Protein AF-A0A016TN49-F1 (afdb_monomer)

Secondary structure (DSSP, 8-state):
-EEEEEEEEEETTTTEEEEEEEEEETT-SS-EEEHHHHHHTTPPEEEEEEEEE--TT-SSPEEEEEEEEEEEEE-TTS-EEEEEEEEES-SS-----PPPPHHHHHHHHHTT---

Structure (mmCIF, N/CA/C/O backbone):
data_AF-A0A016TN49-F1
#
_entry.id   AF-A0A016TN49-F1
#
loop_
_atom_site.group_PDB
_atom_site.id
_atom_site.type_symbol
_atom_site.label_atom_id
_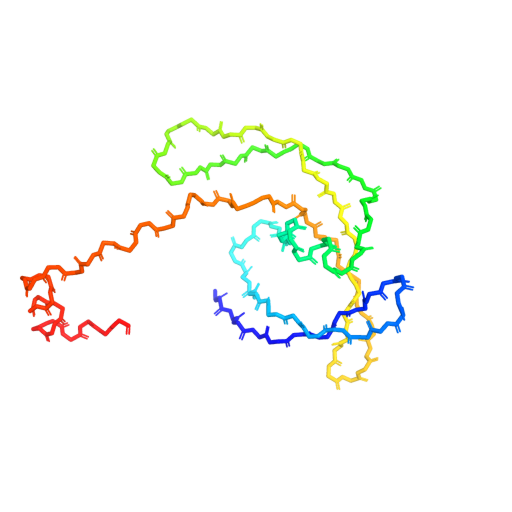atom_site.label_alt_id
_atom_site.label_comp_id
_atom_site.label_asym_id
_atom_site.label_entity_id
_atom_site.label_seq_id
_atom_site.pdbx_PDB_ins_code
_atom_site.Cartn_x
_atom_site.Cartn_y
_atom_site.Cartn_z
_atom_site.occupancy
_atom_site.B_iso_or_equiv
_atom_site.auth_seq_id
_atom_site.auth_comp_id
_atom_site.auth_asym_id
_atom_site.auth_atom_id
_atom_site.pdbx_PDB_model_num
ATOM 1 N N . MET A 1 1 ? 2.425 -14.837 -9.730 1.00 56.16 1 MET A N 1
ATOM 2 C CA . MET A 1 1 ? 0.962 -14.853 -9.954 1.00 56.16 1 MET A CA 1
ATOM 3 C C . MET A 1 1 ? 0.438 -13.502 -9.514 1.00 56.16 1 MET A C 1
ATOM 5 O O . MET A 1 1 ? 0.812 -13.075 -8.431 1.00 56.16 1 MET A O 1
ATOM 9 N N . ILE A 1 2 ? -0.363 -12.833 -10.342 1.00 72.25 2 ILE A N 1
ATOM 10 C CA . ILE A 1 2 ? -0.971 -11.541 -10.003 1.00 72.25 2 ILE A CA 1
ATOM 11 C C . ILE A 1 2 ? -2.484 -11.747 -9.969 1.00 72.25 2 ILE A C 1
ATOM 13 O O . ILE A 1 2 ? -3.063 -12.176 -10.964 1.00 72.25 2 ILE A O 1
ATOM 17 N N . LEU A 1 3 ? -3.116 -11.469 -8.828 1.00 82.75 3 LEU A N 1
ATOM 18 C CA . LEU A 1 3 ? -4.567 -11.556 -8.661 1.00 82.75 3 LEU A CA 1
ATOM 19 C C . LEU A 1 3 ? -5.130 -10.181 -8.300 1.00 82.75 3 LEU A C 1
ATOM 21 O O . LEU A 1 3 ? -4.740 -9.602 -7.293 1.00 82.75 3 LEU A O 1
ATOM 25 N N . ALA A 1 4 ? -6.081 -9.676 -9.083 1.00 84.50 4 ALA A N 1
ATOM 26 C CA . ALA A 1 4 ? -6.812 -8.455 -8.753 1.00 84.50 4 ALA A CA 1
ATOM 27 C C . ALA A 1 4 ? -8.127 -8.804 -8.043 1.00 84.50 4 ALA A C 1
ATOM 29 O O . ALA A 1 4 ? -8.936 -9.574 -8.562 1.00 84.50 4 ALA A O 1
ATOM 30 N N . ARG A 1 5 ? -8.349 -8.244 -6.851 1.00 83.44 5 ARG A N 1
ATOM 31 C CA . ARG A 1 5 ? -9.566 -8.457 -6.052 1.00 83.44 5 ARG A CA 1
ATOM 32 C C . ARG A 1 5 ? -9.981 -7.166 -5.356 1.00 83.44 5 ARG A C 1
ATOM 34 O O . ARG A 1 5 ? -9.157 -6.301 -5.068 1.00 83.44 5 ARG A O 1
ATOM 41 N N . GLN A 1 6 ? -11.276 -7.059 -5.078 1.00 87.25 6 GLN A N 1
ATOM 42 C CA . GLN A 1 6 ? -11.800 -6.040 -4.179 1.00 87.25 6 GLN A CA 1
ATOM 43 C C . GLN A 1 6 ? -11.643 -6.507 -2.726 1.00 87.25 6 GLN A C 1
ATOM 45 O O . GLN A 1 6 ? -11.876 -7.679 -2.431 1.00 87.25 6 GLN A O 1
ATOM 50 N N . ALA A 1 7 ? -11.274 -5.590 -1.836 1.00 87.00 7 ALA A N 1
ATOM 51 C CA . ALA A 1 7 ? -11.202 -5.794 -0.393 1.00 87.00 7 ALA A CA 1
ATOM 52 C C . ALA A 1 7 ? -11.935 -4.663 0.341 1.00 87.00 7 ALA A C 1
ATOM 54 O O . ALA A 1 7 ? -12.062 -3.555 -0.185 1.00 87.00 7 ALA A O 1
ATOM 55 N N . GLN A 1 8 ? -12.413 -4.947 1.552 1.00 90.81 8 GLN A N 1
ATOM 56 C CA . GLN A 1 8 ? -12.992 -3.949 2.452 1.00 90.81 8 GLN A CA 1
ATOM 57 C C . GLN A 1 8 ? -11.912 -3.454 3.411 1.00 90.81 8 GLN A C 1
ATOM 59 O O . GLN A 1 8 ? -11.271 -4.260 4.086 1.00 90.81 8 GLN A O 1
ATOM 64 N N . VAL A 1 9 ? -11.721 -2.137 3.461 1.00 90.88 9 VAL A N 1
ATOM 65 C CA . VAL A 1 9 ? -10.706 -1.482 4.292 1.00 90.88 9 VAL A CA 1
ATOM 66 C C . VAL A 1 9 ? -11.377 -0.542 5.271 1.00 90.88 9 VAL A C 1
ATOM 68 O O . VAL A 1 9 ? -12.254 0.225 4.878 1.00 90.88 9 VAL A O 1
ATOM 71 N N . LEU A 1 10 ? -10.951 -0.565 6.530 1.00 90.50 10 LEU A N 1
ATOM 72 C CA . LEU A 1 10 ? -11.428 0.396 7.518 1.00 90.50 10 LEU A CA 1
ATOM 73 C C . LEU A 1 10 ? -10.818 1.775 7.260 1.00 90.50 10 LEU A C 1
ATOM 75 O O . LEU A 1 10 ? -9.597 1.928 7.239 1.00 90.50 10 LEU A O 1
ATOM 79 N N . ASN A 1 11 ? -11.676 2.783 7.128 1.00 90.75 11 ASN A N 1
ATOM 80 C CA . ASN A 1 11 ? -11.277 4.165 7.341 1.00 90.75 11 ASN A CA 1
ATOM 81 C C . ASN A 1 11 ? -11.299 4.440 8.860 1.00 90.75 11 ASN A C 1
ATOM 83 O O . ASN A 1 11 ? -12.371 4.343 9.467 1.00 90.75 11 ASN A O 1
ATOM 87 N N . PRO A 1 12 ? -10.150 4.749 9.488 1.00 87.25 12 PRO A N 1
ATOM 88 C CA . PRO A 1 12 ? -10.055 4.912 10.935 1.00 87.25 12 PRO A CA 1
ATOM 89 C C . PRO A 1 12 ? -10.737 6.185 11.448 1.00 87.25 12 PRO A C 1
ATOM 91 O O . PRO A 1 12 ? -11.113 6.231 12.615 1.00 87.25 12 PRO A O 1
ATOM 94 N N . GLU A 1 13 ? -10.912 7.204 10.607 1.00 89.19 13 GLU A N 1
ATOM 95 C CA . GLU A 1 13 ? -11.501 8.484 11.007 1.00 89.19 13 GLU A CA 1
ATOM 96 C C . GLU A 1 13 ? -13.033 8.434 10.966 1.00 89.19 13 GLU A C 1
ATOM 98 O O . GLU A 1 13 ? -13.695 8.886 11.897 1.00 89.19 13 GLU A O 1
ATOM 103 N N . SER A 1 14 ? -13.612 7.826 9.925 1.00 89.06 14 SER A N 1
ATOM 104 C CA . SER A 1 14 ? -15.068 7.659 9.807 1.00 89.06 14 SER A CA 1
ATOM 105 C C . SER A 1 14 ? -15.602 6.365 10.432 1.00 89.06 14 SER A C 1
ATOM 107 O O . SER A 1 14 ? -16.817 6.186 10.504 1.00 89.06 14 SER A O 1
ATOM 109 N N . ALA A 1 15 ? -14.720 5.444 10.836 1.00 88.56 15 ALA A N 1
ATOM 110 C CA . ALA A 1 15 ? -15.048 4.092 11.299 1.00 88.56 15 ALA A CA 1
ATOM 111 C C . ALA A 1 15 ? -15.901 3.273 10.303 1.00 88.56 15 ALA A C 1
ATOM 113 O O . ALA A 1 15 ? -16.655 2.379 10.691 1.00 88.56 15 ALA A O 1
ATOM 114 N N . THR A 1 16 ? -15.787 3.561 9.002 1.00 90.62 16 THR A N 1
ATOM 115 C CA . THR A 1 16 ? -16.553 2.878 7.946 1.00 90.62 16 THR A CA 1
ATOM 116 C C . THR A 1 16 ? -15.671 1.984 7.087 1.00 90.62 16 THR A C 1
ATOM 118 O O . THR A 1 16 ? -14.557 2.375 6.732 1.00 90.62 16 THR A O 1
ATOM 121 N N . LEU A 1 17 ? -16.204 0.840 6.658 1.00 89.88 17 LEU A N 1
ATOM 122 C CA . LEU A 1 17 ? -15.568 0.002 5.644 1.00 89.88 17 LEU A CA 1
ATOM 123 C C . LEU A 1 17 ? -15.755 0.608 4.251 1.00 89.88 17 LEU A C 1
ATOM 125 O O . LEU A 1 17 ? -16.869 0.952 3.854 1.00 89.88 17 LEU A O 1
ATOM 129 N N . GLN A 1 18 ? -14.657 0.728 3.511 1.00 90.62 18 GLN A N 1
ATOM 130 C CA . GLN A 1 18 ? -14.645 1.223 2.144 1.00 90.62 18 GLN A CA 1
ATOM 131 C C . GLN A 1 18 ? -14.079 0.162 1.194 1.00 90.62 18 GLN A C 1
ATOM 133 O O . GLN A 1 18 ? -13.017 -0.408 1.472 1.00 90.62 18 GLN A O 1
ATOM 138 N N . PRO A 1 19 ? -14.723 -0.072 0.038 1.00 89.31 19 PRO A N 1
ATOM 139 C CA . PRO A 1 19 ? -14.185 -0.971 -0.963 1.00 89.31 19 PRO A CA 1
ATOM 140 C C . PRO A 1 19 ? -12.948 -0.363 -1.634 1.00 89.31 19 PRO A C 1
ATOM 142 O O . PRO A 1 19 ? -12.932 0.802 -2.056 1.00 89.31 19 PRO A O 1
ATOM 145 N N . VAL A 1 20 ? -11.917 -1.187 -1.794 1.00 89.56 20 VAL A N 1
ATOM 146 C CA . VAL A 1 20 ? -10.706 -0.868 -2.554 1.00 89.56 20 VAL A CA 1
ATOM 147 C C . VAL A 1 20 ? -10.376 -2.013 -3.497 1.00 89.56 20 VAL A C 1
ATOM 149 O O . VAL A 1 20 ? -10.635 -3.172 -3.187 1.00 89.56 20 VAL A O 1
ATOM 152 N N . TYR A 1 21 ? -9.782 -1.697 -4.642 1.00 88.06 21 TYR A N 1
ATOM 153 C CA . TYR A 1 21 ? -9.204 -2.707 -5.520 1.00 88.06 21 TYR A CA 1
ATOM 154 C C . TYR A 1 21 ? -7.721 -2.848 -5.203 1.00 88.06 21 TYR A C 1
ATOM 156 O O . TYR A 1 21 ? -6.990 -1.858 -5.194 1.00 88.06 21 TYR A O 1
ATOM 164 N N . GLY A 1 22 ? -7.297 -4.077 -4.931 1.00 86.50 22 GLY A N 1
ATOM 165 C CA . GLY A 1 22 ? -5.911 -4.431 -4.674 1.00 86.50 22 GLY A CA 1
ATOM 166 C C . GLY A 1 22 ? -5.416 -5.465 -5.674 1.00 86.50 22 GLY A C 1
ATOM 167 O O . GLY A 1 22 ? -6.185 -6.276 -6.195 1.00 86.50 22 GLY A O 1
ATOM 168 N N . MET A 1 23 ? -4.111 -5.438 -5.921 1.00 88.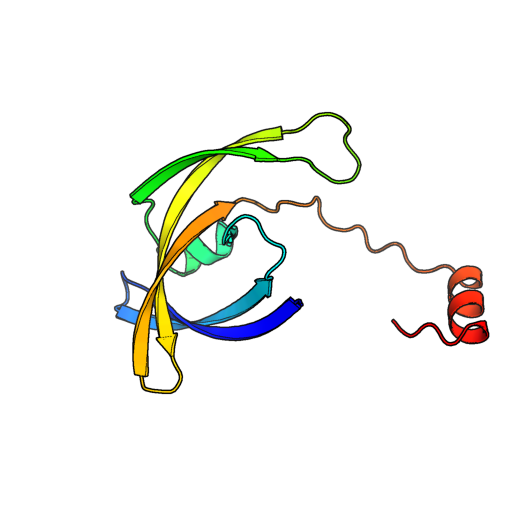88 23 MET A N 1
ATOM 169 C CA . MET A 1 23 ? -3.403 -6.498 -6.628 1.00 88.88 23 MET A CA 1
ATOM 170 C C . MET A 1 23 ? -2.603 -7.293 -5.602 1.00 88.88 23 MET A C 1
ATOM 172 O O . MET A 1 23 ? -1.745 -6.745 -4.914 1.00 88.88 23 MET A O 1
ATOM 176 N N . LEU A 1 24 ? -2.895 -8.584 -5.497 1.00 86.44 24 LEU A N 1
ATOM 177 C CA . LEU A 1 24 ? -2.073 -9.540 -4.779 1.00 86.44 24 LEU A CA 1
ATOM 178 C C . LEU A 1 24 ? -0.985 -10.003 -5.737 1.00 86.44 24 LEU A C 1
ATOM 180 O O . LEU A 1 24 ? -1.229 -10.809 -6.638 1.00 86.44 24 LEU A O 1
ATOM 184 N N . ASP A 1 25 ? 0.195 -9.429 -5.557 1.00 87.12 25 ASP A N 1
ATOM 185 C CA . ASP A 1 25 ? 1.374 -9.714 -6.356 1.00 87.12 25 ASP A CA 1
ATOM 186 C C . ASP A 1 25 ? 2.423 -10.406 -5.487 1.00 87.12 25 ASP A C 1
ATOM 188 O O . ASP A 1 25 ? 3.056 -9.790 -4.632 1.00 87.12 25 ASP A O 1
ATOM 192 N N . THR A 1 26 ? 2.609 -11.708 -5.708 1.00 85.25 26 THR A N 1
ATOM 193 C CA . THR A 1 26 ? 3.630 -12.494 -5.000 1.00 85.25 26 THR A CA 1
ATOM 194 C C . THR A 1 26 ? 5.054 -12.164 -5.453 1.00 85.25 26 THR A C 1
ATOM 196 O O . THR A 1 26 ? 6.003 -12.658 -4.855 1.00 85.25 26 THR A O 1
ATOM 199 N N . GLY A 1 27 ? 5.218 -11.408 -6.544 1.00 85.00 27 GLY A N 1
ATOM 200 C CA . GLY A 1 27 ? 6.510 -10.944 -7.046 1.00 85.00 27 GLY A CA 1
ATOM 201 C C . GLY A 1 27 ? 6.951 -9.602 -6.461 1.00 85.00 27 GLY A C 1
ATOM 202 O O . GLY A 1 27 ? 8.074 -9.171 -6.720 1.00 85.00 27 GLY A O 1
ATOM 203 N N . ALA A 1 28 ? 6.097 -8.936 -5.681 1.00 84.56 28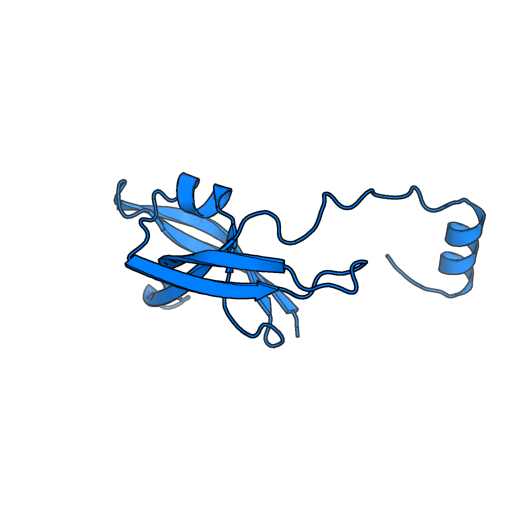 ALA A N 1
ATOM 204 C CA . ALA A 1 28 ? 6.435 -7.668 -5.057 1.00 84.56 28 ALA A CA 1
ATOM 205 C C . ALA A 1 28 ? 7.276 -7.878 -3.787 1.00 84.56 28 ALA A C 1
ATOM 207 O O . ALA A 1 28 ? 6.913 -8.653 -2.906 1.00 84.56 28 ALA A O 1
ATOM 208 N N . ASP A 1 29 ? 8.363 -7.113 -3.651 1.00 85.25 29 ASP A N 1
ATOM 209 C CA . ASP A 1 29 ? 9.192 -7.071 -2.430 1.00 85.25 29 ASP A CA 1
ATOM 210 C C . ASP A 1 29 ? 8.391 -6.623 -1.193 1.00 85.25 29 ASP A C 1
ATOM 212 O O . ASP A 1 29 ? 8.701 -6.972 -0.056 1.00 85.25 29 ASP A O 1
ATOM 216 N N . ARG A 1 30 ? 7.346 -5.815 -1.401 1.00 89.12 30 ARG A N 1
ATOM 217 C CA . ARG A 1 30 ? 6.492 -5.286 -0.334 1.00 89.12 30 ARG A CA 1
ATOM 218 C C . ARG A 1 30 ? 5.133 -4.853 -0.855 1.00 89.12 30 ARG A C 1
ATOM 220 O O . ARG A 1 30 ? 4.940 -4.650 -2.051 1.00 89.12 30 ARG A O 1
ATOM 227 N N . SER A 1 31 ? 4.222 -4.616 0.081 1.00 91.69 31 SER A N 1
ATOM 228 C CA . SER A 1 31 ? 2.919 -4.025 -0.214 1.00 91.69 31 SER A CA 1
ATOM 229 C C . SER A 1 31 ? 3.010 -2.506 -0.353 1.00 91.69 31 SER A C 1
ATOM 231 O O . SER A 1 31 ? 3.689 -1.834 0.431 1.00 91.69 31 SER A O 1
ATOM 233 N N . PHE A 1 32 ? 2.278 -1.964 -1.324 1.00 91.69 32 PHE A N 1
ATOM 234 C CA . PHE A 1 32 ? 2.217 -0.534 -1.603 1.00 91.69 32 PHE A CA 1
ATOM 235 C C . PHE A 1 32 ? 0.778 -0.024 -1.590 1.00 91.69 32 PHE A C 1
ATOM 237 O O . PHE A 1 32 ? -0.150 -0.739 -1.962 1.00 91.69 32 PHE A O 1
ATOM 244 N N . ILE A 1 33 ? 0.615 1.243 -1.220 1.00 92.19 33 ILE A N 1
ATOM 245 C CA . ILE A 1 33 ? -0.633 1.991 -1.363 1.00 92.19 33 ILE A CA 1
ATOM 246 C C . ILE A 1 33 ? -0.342 3.324 -2.051 1.00 92.19 33 ILE A C 1
ATOM 248 O O . ILE A 1 33 ? 0.673 3.968 -1.768 1.00 92.19 33 ILE A O 1
ATOM 252 N N . SER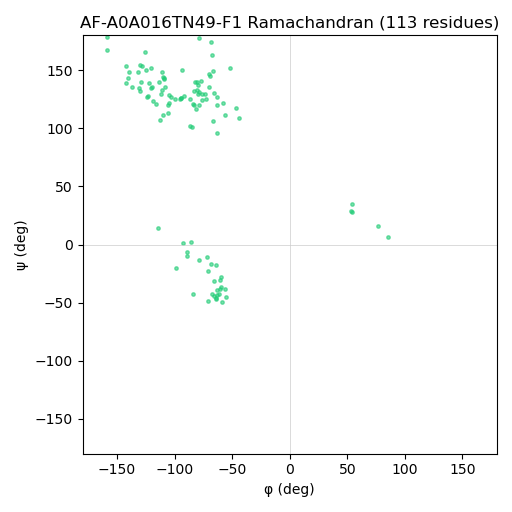 A 1 34 ? -1.218 3.750 -2.964 1.00 91.19 34 SER A N 1
ATOM 253 C CA . SER A 1 34 ? -1.070 5.072 -3.571 1.00 91.19 34 SER A CA 1
ATOM 254 C C . SER A 1 34 ? -1.360 6.166 -2.547 1.00 91.19 34 SER A C 1
ATOM 256 O O . SER A 1 34 ? -2.255 6.031 -1.710 1.00 91.19 34 SER A O 1
ATOM 258 N N . ASN A 1 35 ? -0.641 7.283 -2.645 1.00 91.69 35 ASN A N 1
ATOM 259 C CA . ASN A 1 35 ? -0.898 8.442 -1.788 1.00 91.69 35 ASN A CA 1
ATOM 260 C C . ASN A 1 35 ? -2.346 8.942 -1.877 1.00 91.69 35 ASN A C 1
ATOM 262 O O . ASN A 1 35 ? -2.932 9.280 -0.854 1.00 91.69 35 ASN A O 1
ATOM 266 N N . GLU A 1 36 ? -2.942 8.915 -3.070 1.00 90.50 36 GLU A N 1
ATOM 267 C CA . GLU A 1 36 ? -4.358 9.227 -3.284 1.00 90.50 36 GLU A CA 1
ATOM 268 C C . GLU A 1 36 ? -5.281 8.306 -2.472 1.00 90.50 36 GLU A C 1
ATOM 270 O O . GLU A 1 36 ? -6.157 8.788 -1.755 1.00 90.50 36 GLU A O 1
ATOM 275 N N . LEU A 1 37 ? -5.066 6.985 -2.539 1.00 91.12 37 LEU A N 1
ATOM 276 C CA . LEU A 1 37 ? -5.905 6.020 -1.834 1.00 91.12 37 LEU A CA 1
ATOM 277 C C . LEU A 1 37 ? -5.730 6.132 -0.318 1.00 91.12 37 LEU A C 1
ATOM 279 O O . LEU A 1 37 ? -6.721 6.114 0.404 1.00 91.12 37 LEU A O 1
ATOM 283 N N . ALA A 1 38 ? -4.496 6.292 0.159 1.00 93.38 38 ALA A N 1
ATOM 284 C CA . ALA A 1 38 ? -4.218 6.476 1.578 1.00 93.38 38 ALA A CA 1
ATOM 285 C C . ALA A 1 38 ? -4.840 7.772 2.127 1.00 93.38 38 ALA A C 1
ATOM 287 O O . ALA A 1 38 ? -5.416 7.751 3.210 1.00 93.38 38 ALA A O 1
ATOM 288 N N . ASN A 1 39 ? -4.810 8.870 1.360 1.00 93.12 39 ASN A N 1
ATOM 289 C CA . ASN A 1 39 ? -5.482 10.119 1.728 1.00 93.12 39 ASN A CA 1
ATOM 290 C C . ASN A 1 39 ? -7.008 9.962 1.756 1.00 93.12 39 ASN A C 1
ATOM 292 O O . ASN A 1 39 ? -7.647 10.397 2.707 1.00 93.12 39 ASN A O 1
ATOM 296 N N . ARG A 1 40 ? -7.598 9.303 0.748 1.00 92.44 40 ARG A N 1
ATOM 297 C CA . ARG A 1 40 ? -9.046 9.021 0.699 1.00 92.44 40 ARG A CA 1
ATOM 298 C C . ARG A 1 40 ? -9.514 8.181 1.891 1.00 92.44 40 ARG A C 1
ATOM 300 O O . ARG A 1 40 ? -10.619 8.376 2.384 1.00 92.44 40 ARG A O 1
ATOM 307 N N . LEU A 1 41 ? -8.672 7.248 2.330 1.00 92.69 41 LEU A N 1
ATOM 308 C CA . LEU A 1 41 ? -8.906 6.396 3.494 1.00 92.69 41 LEU A CA 1
ATOM 309 C C . LEU A 1 41 ? -8.477 7.047 4.818 1.00 92.69 41 LEU A C 1
ATOM 311 O O . LEU A 1 41 ? -8.575 6.388 5.845 1.00 92.69 41 LEU A O 1
ATOM 315 N N . GLN A 1 42 ? -7.991 8.295 4.800 1.00 93.50 42 GLN A N 1
ATOM 316 C CA . GLN A 1 42 ? -7.547 9.042 5.985 1.00 93.50 42 GLN A CA 1
ATOM 317 C C . GLN A 1 42 ? -6.497 8.287 6.819 1.00 93.50 42 GLN A C 1
ATOM 319 O O . GLN A 1 42 ? -6.449 8.365 8.046 1.00 93.50 42 GLN A O 1
ATOM 324 N N . LEU A 1 43 ? -5.627 7.537 6.139 1.00 93.81 43 LEU A N 1
ATOM 325 C CA . LEU A 1 43 ? -4.572 6.768 6.782 1.00 93.81 43 LEU A CA 1
ATOM 326 C C . LEU A 1 43 ? -3.408 7.683 7.169 1.00 93.81 43 LEU A C 1
ATOM 328 O O . LEU A 1 43 ? -2.904 8.451 6.343 1.00 93.81 43 LEU A O 1
ATOM 332 N N . GLN A 1 44 ? -2.966 7.562 8.420 1.00 94.31 44 GLN A N 1
ATOM 333 C CA . GLN A 1 44 ? -1.815 8.283 8.957 1.00 94.31 44 GLN A CA 1
ATOM 334 C C . GLN A 1 44 ? -0.541 7.453 8.830 1.00 94.31 44 GLN A C 1
ATOM 336 O O . GLN A 1 44 ? -0.572 6.219 8.872 1.00 94.31 44 GLN A O 1
ATOM 341 N N . ASP A 1 45 ? 0.587 8.136 8.686 1.00 96.00 45 ASP A N 1
ATOM 342 C CA . ASP A 1 45 ? 1.887 7.481 8.636 1.00 96.00 45 ASP A CA 1
ATOM 343 C C . ASP A 1 45 ? 2.322 7.132 10.058 1.00 96.00 45 ASP A C 1
ATOM 345 O O . ASP A 1 45 ? 2.286 7.970 10.957 1.00 96.00 45 ASP A O 1
ATOM 349 N N . VAL A 1 46 ? 2.718 5.880 10.259 1.00 96.81 46 VAL A N 1
ATOM 350 C CA . VAL A 1 46 ? 3.232 5.386 11.544 1.00 96.81 46 VAL A CA 1
ATOM 351 C C . VAL A 1 46 ? 4.757 5.341 11.568 1.00 96.81 46 VAL A C 1
ATOM 353 O O . VAL A 1 46 ? 5.353 5.292 12.637 1.00 96.81 46 VAL A O 1
ATOM 356 N N . ASP A 1 47 ? 5.383 5.338 10.390 1.00 96.50 47 ASP A N 1
ATOM 357 C CA . ASP A 1 47 ? 6.832 5.309 10.203 1.00 96.50 47 ASP A CA 1
ATOM 358 C C . ASP A 1 47 ? 7.184 5.834 8.797 1.00 96.50 47 ASP A C 1
ATOM 360 O O . ASP A 1 47 ? 6.307 6.151 7.988 1.00 96.50 47 ASP A O 1
ATOM 364 N N . SER A 1 48 ? 8.470 5.910 8.470 1.00 95.38 48 SER A N 1
ATOM 365 C CA . SER A 1 48 ? 8.960 6.210 7.131 1.00 95.38 48 SER A CA 1
ATOM 366 C C . SER A 1 48 ? 10.163 5.341 6.776 1.00 95.38 48 SER A C 1
ATOM 368 O O . SER A 1 48 ? 10.973 4.969 7.621 1.00 95.38 48 SER A O 1
ATOM 370 N N . LYS A 1 49 ? 10.317 5.020 5.492 1.00 93.19 49 LYS A N 1
ATOM 371 C CA . LYS A 1 49 ? 11.436 4.220 4.998 1.00 93.19 49 LYS A CA 1
ATOM 372 C C . LYS A 1 49 ? 12.004 4.791 3.717 1.00 93.19 49 LYS A C 1
ATOM 374 O O . LYS A 1 49 ? 11.281 5.139 2.785 1.00 93.19 49 LYS A O 1
ATOM 379 N N . ARG A 1 50 ? 13.331 4.845 3.657 1.00 93.62 50 ARG A N 1
ATOM 380 C CA . ARG A 1 50 ? 14.066 5.221 2.452 1.00 93.62 50 ARG A CA 1
ATOM 381 C C . ARG A 1 50 ? 14.118 4.02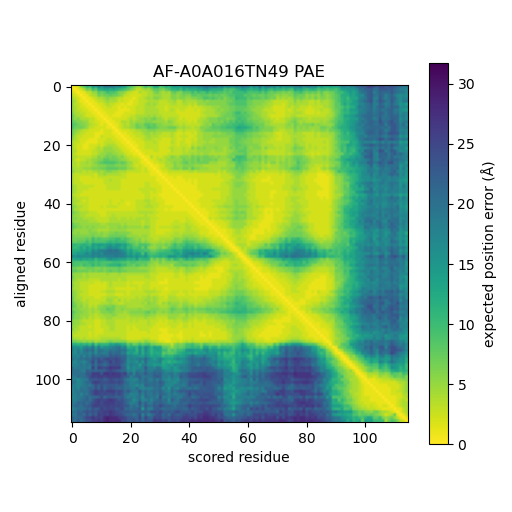7 1.498 1.00 93.62 50 ARG A C 1
ATOM 383 O O . ARG A 1 50 ? 14.625 2.966 1.854 1.00 93.62 50 ARG A O 1
ATOM 390 N N . LEU A 1 51 ? 13.567 4.204 0.303 1.00 90.31 51 LEU A N 1
ATOM 391 C CA . LEU A 1 51 ? 13.531 3.222 -0.773 1.00 90.31 51 LEU A CA 1
ATOM 392 C C . LEU A 1 51 ? 14.447 3.640 -1.916 1.00 90.31 51 LEU A C 1
ATOM 394 O O . LEU A 1 51 ? 14.510 4.815 -2.272 1.00 90.31 51 LEU A O 1
ATOM 398 N N . THR A 1 52 ? 15.096 2.650 -2.517 1.00 89.69 52 THR A N 1
ATOM 399 C CA . THR A 1 52 ? 15.795 2.771 -3.796 1.00 89.69 52 THR A CA 1
ATOM 400 C C . THR A 1 52 ? 14.938 2.071 -4.844 1.00 89.69 52 THR A C 1
ATOM 402 O O . THR A 1 52 ? 14.734 0.864 -4.768 1.00 89.69 52 THR A O 1
ATOM 405 N N . ILE A 1 53 ? 14.386 2.836 -5.781 1.00 85.25 53 ILE A N 1
ATOM 406 C CA . ILE A 1 53 ? 13.391 2.389 -6.755 1.00 85.25 53 ILE A CA 1
ATOM 407 C C . ILE A 1 53 ? 14.039 2.361 -8.136 1.00 85.25 53 ILE A C 1
ATOM 409 O O . ILE A 1 53 ? 14.341 3.406 -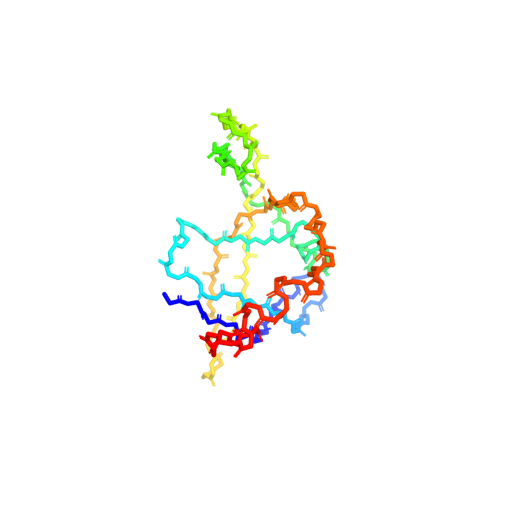8.718 1.00 85.25 53 ILE A O 1
ATOM 413 N N . SER A 1 54 ? 14.222 1.163 -8.680 1.00 83.06 54 SER A N 1
ATOM 414 C CA . SER A 1 54 ? 14.584 0.975 -10.085 1.00 83.06 54 SER A CA 1
ATOM 415 C C . SER A 1 54 ? 13.342 1.192 -10.948 1.00 83.06 54 SER A C 1
ATOM 417 O O . SER A 1 54 ? 12.317 0.551 -10.726 1.00 83.06 54 SER A O 1
ATOM 419 N N . THR A 1 55 ? 13.410 2.111 -11.911 1.00 75.56 55 THR A N 1
ATOM 420 C CA . THR A 1 55 ? 12.270 2.445 -12.780 1.00 75.56 55 THR A CA 1
ATOM 421 C C . THR A 1 55 ? 12.520 1.986 -14.209 1.00 75.56 55 THR A C 1
ATOM 423 O O . THR A 1 55 ? 13.654 1.969 -14.682 1.00 75.56 55 THR A O 1
ATOM 426 N N . PHE A 1 56 ? 11.452 1.621 -14.916 1.00 74.69 56 PHE A N 1
ATOM 427 C CA . PHE A 1 56 ? 11.538 1.292 -16.336 1.00 74.69 56 PHE A CA 1
ATOM 428 C C . PHE A 1 56 ? 11.914 2.540 -17.148 1.00 74.69 56 PHE A C 1
ATOM 430 O O . PHE A 1 56 ? 11.296 3.594 -16.997 1.00 74.69 56 PHE A O 1
ATOM 437 N N . GLY A 1 57 ? 12.920 2.417 -18.016 1.00 70.19 57 GLY A N 1
ATOM 438 C CA . GLY A 1 57 ? 13.378 3.507 -18.886 1.00 70.19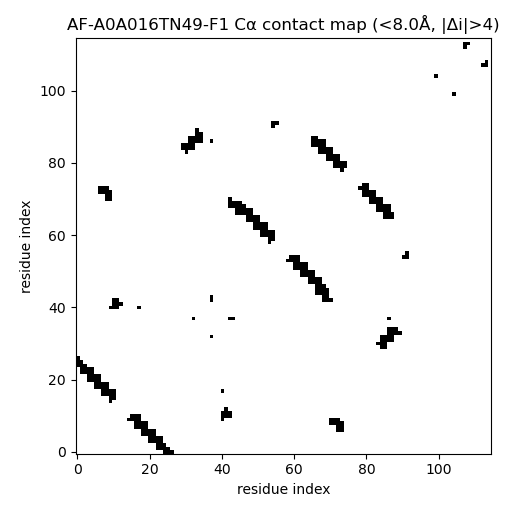 57 GLY A CA 1
ATOM 439 C C . GLY A 1 57 ? 14.395 4.469 -18.258 1.00 70.19 57 GLY A C 1
ATOM 440 O O . GLY A 1 57 ? 14.748 5.458 -18.894 1.00 70.19 57 GLY A O 1
ATOM 441 N N . SER A 1 58 ? 14.885 4.193 -17.045 1.00 72.94 58 SER A N 1
ATOM 442 C CA . SER A 1 58 ? 16.022 4.900 -16.446 1.00 72.94 58 SER A CA 1
ATOM 443 C C . SER A 1 58 ? 17.044 3.903 -15.917 1.00 72.94 58 SER A C 1
ATOM 445 O O . SER A 1 58 ? 16.702 2.999 -15.160 1.00 72.94 58 SER A O 1
ATOM 447 N N . ASN A 1 59 ? 18.315 4.115 -16.253 1.00 75.19 59 ASN A N 1
ATOM 448 C CA . ASN A 1 59 ? 19.418 3.315 -15.711 1.00 75.19 59 ASN A CA 1
ATOM 449 C C . ASN A 1 59 ? 19.799 3.742 -14.287 1.00 75.19 59 ASN A C 1
ATOM 451 O O . ASN A 1 59 ? 20.546 3.038 -13.613 1.00 75.19 59 ASN A O 1
ATOM 455 N N . MET A 1 60 ? 19.309 4.899 -13.831 1.00 83.25 60 MET A N 1
ATOM 456 C CA . MET A 1 60 ? 19.620 5.426 -12.509 1.00 83.25 60 MET A CA 1
ATOM 457 C C . MET A 1 60 ? 18.422 5.230 -11.571 1.00 83.25 60 MET A C 1
ATOM 459 O O . MET A 1 60 ? 17.327 5.722 -11.882 1.00 83.25 60 MET A O 1
ATOM 463 N N . PRO A 1 61 ? 18.596 4.512 -10.446 1.00 84.06 61 PRO A N 1
ATOM 464 C CA . PRO A 1 61 ? 17.524 4.302 -9.488 1.00 84.06 61 PRO A CA 1
ATOM 465 C C . PRO A 1 61 ? 17.184 5.599 -8.749 1.00 84.06 61 PRO A C 1
ATOM 467 O O . PRO A 1 61 ? 18.046 6.432 -8.465 1.00 84.06 61 PRO A O 1
ATOM 470 N N . ILE A 1 62 ? 15.907 5.757 -8.415 1.00 86.62 62 ILE A N 1
ATOM 471 C CA . ILE A 1 62 ? 15.390 6.906 -7.674 1.00 86.62 62 ILE A CA 1
ATOM 472 C C . ILE A 1 62 ? 15.408 6.564 -6.191 1.00 86.62 62 ILE A C 1
ATOM 474 O O . ILE A 1 62 ? 14.844 5.555 -5.777 1.00 86.62 62 ILE A O 1
ATOM 478 N N . VAL A 1 63 ? 16.015 7.420 -5.374 1.00 89.12 63 VAL A N 1
ATOM 479 C CA . VAL A 1 63 ? 15.997 7.260 -3.919 1.00 89.12 63 VAL A CA 1
ATOM 480 C C . VAL A 1 63 ? 14.936 8.174 -3.324 1.00 89.12 63 VAL A C 1
ATOM 482 O O . VAL A 1 63 ? 14.952 9.379 -3.566 1.00 89.12 63 VAL A O 1
ATOM 485 N N . LYS A 1 64 ? 14.013 7.613 -2.540 1.00 89.19 64 LYS A N 1
ATOM 486 C CA . LYS A 1 64 ? 12.885 8.351 -1.967 1.00 89.19 64 LYS A CA 1
ATOM 487 C C . LYS A 1 64 ? 12.568 7.895 -0.551 1.00 89.19 64 LYS A C 1
ATOM 489 O O . LYS A 1 64 ? 12.550 6.701 -0.279 1.00 89.19 64 LYS A O 1
ATOM 494 N N . THR A 1 65 ? 12.275 8.837 0.337 1.00 92.88 65 THR A N 1
ATOM 495 C CA . THR A 1 65 ? 11.671 8.529 1.638 1.00 92.88 65 THR A CA 1
ATOM 496 C C . THR A 1 65 ? 10.162 8.414 1.465 1.00 92.88 65 THR A C 1
ATOM 498 O O . THR A 1 65 ? 9.513 9.348 0.997 1.00 92.88 65 THR A O 1
ATOM 501 N N . CYS A 1 66 ? 9.625 7.250 1.805 1.00 93.44 66 CYS A N 1
ATOM 502 C CA . CYS A 1 66 ? 8.216 6.907 1.696 1.00 93.44 66 CYS A CA 1
ATOM 503 C C . CYS A 1 66 ? 7.620 6.722 3.090 1.00 93.44 66 CYS A C 1
ATOM 505 O O . CYS A 1 66 ? 8.259 6.113 3.947 1.00 93.44 66 CYS A O 1
ATOM 507 N N . GLY A 1 67 ? 6.395 7.197 3.300 1.00 95.50 67 GLY A N 1
ATOM 508 C CA . GLY A 1 67 ? 5.634 6.896 4.510 1.00 95.50 67 GLY A CA 1
ATOM 509 C C . GLY A 1 67 ? 5.263 5.417 4.585 1.00 95.50 67 GLY A C 1
ATOM 510 O O . GLY A 1 67 ? 5.069 4.757 3.562 1.00 95.50 67 GLY A O 1
ATOM 511 N N . ILE A 1 68 ? 5.160 4.884 5.792 1.00 96.56 68 ILE A N 1
ATOM 512 C CA . ILE A 1 68 ? 4.581 3.573 6.070 1.00 96.56 68 ILE A CA 1
ATOM 513 C C . ILE A 1 68 ? 3.290 3.817 6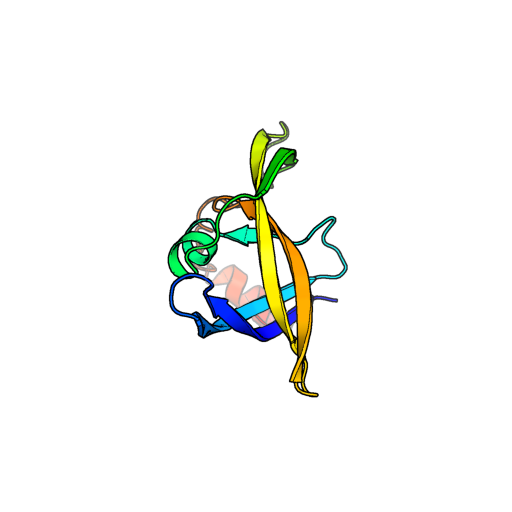.830 1.00 96.56 68 ILE A C 1
ATOM 515 O O . ILE A 1 68 ? 3.276 4.531 7.828 1.00 96.56 68 ILE A O 1
ATOM 519 N N . THR A 1 69 ? 2.213 3.195 6.371 1.00 96.12 69 THR A N 1
ATOM 520 C CA . THR A 1 69 ? 0.922 3.249 7.047 1.00 96.12 69 THR A CA 1
ATOM 521 C C . THR A 1 69 ? 0.392 1.847 7.314 1.00 96.12 69 THR A C 1
ATOM 523 O O . THR A 1 69 ? 0.907 0.852 6.791 1.00 96.12 69 THR A O 1
ATOM 526 N N . VAL A 1 70 ? -0.616 1.772 8.173 1.00 95.56 70 VAL A N 1
ATOM 527 C CA . VAL A 1 70 ? -1.241 0.534 8.617 1.00 95.56 70 VAL A CA 1
ATOM 528 C C . VAL A 1 70 ? -2.642 0.457 8.040 1.00 95.56 70 VAL A C 1
ATOM 530 O O . VAL A 1 70 ? -3.413 1.410 8.109 1.00 95.56 70 VAL A O 1
ATOM 533 N N . LEU A 1 71 ? -2.967 -0.699 7.478 1.00 93.12 71 LEU A N 1
ATOM 534 C CA . LEU A 1 71 ? -4.219 -0.952 6.794 1.00 93.12 71 LEU A CA 1
ATOM 535 C C . LEU A 1 71 ? -4.896 -2.161 7.439 1.00 93.12 71 LEU A C 1
ATOM 537 O O . LEU A 1 71 ? -4.275 -3.213 7.583 1.00 93.12 71 LEU A O 1
ATOM 541 N N . GLN A 1 72 ? -6.153 -2.006 7.848 1.00 93.12 72 GLN A N 1
ATOM 542 C CA . GLN A 1 72 ? -6.958 -3.100 8.393 1.00 93.12 72 GLN A CA 1
ATOM 543 C C . GLN A 1 72 ? -7.953 -3.593 7.345 1.00 93.12 72 GLN A C 1
ATOM 545 O O . GLN A 1 72 ? -8.711 -2.797 6.785 1.00 93.12 72 GLN A O 1
ATOM 550 N N . MET A 1 73 ? -7.938 -4.901 7.086 1.00 89.69 73 MET A N 1
ATOM 551 C CA . MET A 1 73 ? -8.827 -5.583 6.140 1.00 89.69 73 MET A CA 1
ATOM 552 C C . MET A 1 73 ? -9.501 -6.777 6.797 1.00 89.69 73 MET A C 1
ATOM 554 O O . MET A 1 73 ? -8.940 -7.373 7.706 1.00 89.69 73 MET A O 1
ATOM 558 N N . TRP A 1 74 ? -10.675 -7.158 6.304 1.00 87.56 74 TRP A N 1
ATOM 559 C CA . TRP A 1 74 ? -11.411 -8.322 6.793 1.00 87.56 74 TRP A CA 1
ATOM 560 C C . TRP A 1 74 ? -11.362 -9.441 5.763 1.00 87.56 74 TRP A C 1
ATOM 562 O O . TRP A 1 74 ? -11.540 -9.197 4.566 1.00 87.56 74 TRP A O 1
ATOM 572 N N . ASP A 1 75 ? -11.116 -10.663 6.227 1.00 85.69 75 ASP A N 1
ATOM 573 C CA . ASP A 1 75 ? -11.243 -11.846 5.384 1.00 85.69 75 ASP A CA 1
ATOM 574 C C . ASP A 1 75 ? -12.710 -12.284 5.223 1.00 85.69 75 ASP A C 1
ATOM 576 O O . ASP A 1 75 ? -13.637 -11.699 5.788 1.00 85.69 75 ASP A O 1
ATOM 580 N N . ALA A 1 76 ? -12.928 -13.334 4.429 1.00 84.88 76 ALA A N 1
ATOM 581 C CA . ALA A 1 76 ? -14.262 -13.867 4.158 1.00 84.88 76 ALA A CA 1
ATOM 582 C C . ALA A 1 76 ? -14.973 -14.432 5.405 1.00 84.88 76 ALA A C 1
ATOM 584 O O . ALA A 1 76 ? -16.192 -14.578 5.384 1.00 84.88 76 ALA A O 1
ATOM 585 N N . ASN A 1 77 ? -14.235 -14.726 6.479 1.00 88.81 77 ASN A N 1
ATOM 586 C CA . ASN A 1 77 ? -14.779 -15.189 7.756 1.00 88.81 77 ASN A CA 1
ATOM 587 C C . ASN A 1 77 ? -15.047 -14.023 8.723 1.00 88.81 77 ASN A C 1
ATOM 589 O O . ASN A 1 77 ? -15.472 -14.250 9.854 1.00 88.81 77 ASN A O 1
ATOM 593 N N . GLY A 1 78 ? -14.791 -12.781 8.300 1.00 85.31 78 GLY A N 1
ATOM 594 C CA . GLY A 1 78 ? -14.936 -11.594 9.133 1.00 85.31 78 GLY A CA 1
ATOM 595 C C . GLY A 1 78 ? -13.796 -11.403 10.134 1.00 85.31 78 GLY A C 1
ATOM 596 O O . GLY A 1 78 ? -13.950 -10.610 11.064 1.00 85.31 78 GLY A O 1
ATOM 597 N N . ALA A 1 79 ? -12.659 -12.087 9.971 1.00 89.38 79 ALA A N 1
ATOM 598 C CA . ALA A 1 79 ? -11.499 -11.856 10.824 1.00 89.38 79 ALA A CA 1
ATOM 599 C C . ALA A 1 79 ? -10.690 -10.644 10.317 1.00 89.38 79 ALA A C 1
ATOM 601 O O . ALA A 1 79 ? -10.404 -10.566 9.115 1.00 89.38 79 ALA A O 1
ATOM 602 N N . PRO A 1 80 ? -10.317 -9.697 11.199 1.00 90.81 80 PRO A N 1
ATOM 603 C CA . PRO A 1 80 ? -9.495 -8.556 10.828 1.00 90.81 80 PRO A CA 1
ATOM 604 C C . PRO A 1 80 ? -8.021 -8.950 10.693 1.00 90.81 80 PRO A C 1
ATOM 606 O O . PRO A 1 80 ? -7.469 -9.682 11.514 1.00 90.81 80 PRO A O 1
ATOM 609 N N . HIS A 1 81 ? -7.365 -8.378 9.693 1.00 91.56 81 HIS A N 1
ATOM 610 C CA . HIS A 1 81 ? -5.958 -8.560 9.370 1.00 91.56 81 HIS A CA 1
ATOM 611 C C . HIS A 1 81 ? -5.297 -7.202 9.169 1.00 91.56 81 HIS A C 1
ATOM 613 O O . HIS A 1 81 ? -5.830 -6.325 8.485 1.00 91.56 81 HIS A O 1
ATOM 619 N N . THR A 1 82 ? -4.116 -7.045 9.757 1.00 93.38 82 THR A N 1
ATOM 620 C CA . THR A 1 82 ? -3.354 -5.796 9.733 1.00 93.38 82 THR A CA 1
ATOM 621 C C . THR A 1 82 ? -2.190 -5.911 8.760 1.00 93.38 82 THR A C 1
ATOM 623 O O . THR A 1 82 ? -1.377 -6.827 8.858 1.00 93.38 82 THR A O 1
ATOM 626 N N . PHE A 1 83 ? -2.075 -4.944 7.855 1.00 92.25 83 PHE A N 1
ATOM 627 C CA . PHE A 1 83 ? -1.034 -4.885 6.837 1.00 92.25 83 PHE A CA 1
ATOM 628 C C . PHE A 1 83 ? -0.258 -3.579 6.954 1.00 92.25 83 PHE A C 1
ATOM 630 O O . PHE A 1 83 ? -0.840 -2.496 6.937 1.00 92.25 83 PHE A O 1
ATOM 637 N N . MET A 1 84 ? 1.068 -3.672 7.023 1.00 94.94 84 MET A N 1
ATOM 6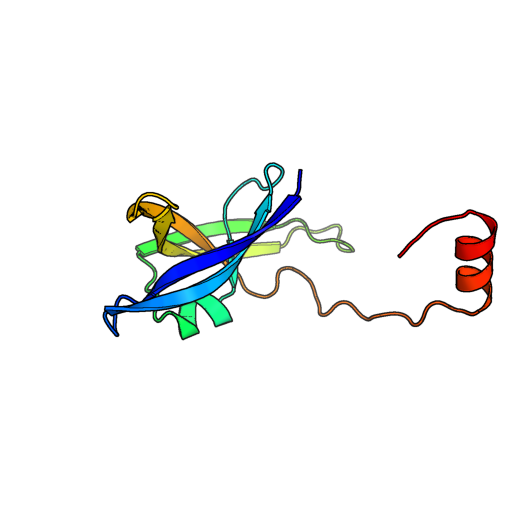38 C CA . MET A 1 84 ? 1.937 -2.515 6.829 1.00 94.94 84 MET A CA 1
ATOM 639 C C . MET A 1 84 ? 2.151 -2.308 5.334 1.00 94.94 84 MET A C 1
ATOM 641 O O . MET A 1 84 ? 2.668 -3.185 4.640 1.00 94.94 84 MET A O 1
ATOM 645 N N . VAL A 1 85 ? 1.762 -1.139 4.840 1.00 94.38 85 VAL A N 1
ATOM 646 C CA . VAL A 1 85 ? 1.854 -0.796 3.422 1.00 94.38 85 VAL A CA 1
ATOM 647 C C . VAL A 1 85 ? 2.704 0.453 3.247 1.00 94.38 85 VAL A C 1
ATOM 649 O O . VAL A 1 85 ? 2.622 1.407 4.022 1.00 94.38 85 VAL A O 1
ATOM 652 N N . THR A 1 86 ? 3.558 0.445 2.225 1.00 95.00 86 THR A N 1
ATOM 653 C CA . THR A 1 86 ? 4.399 1.602 1.920 1.00 95.00 86 THR A CA 1
ATOM 654 C C . THR A 1 86 ? 3.639 2.562 1.020 1.00 95.00 86 THR A C 1
ATOM 656 O O . THR A 1 86 ? 3.162 2.187 -0.052 1.00 95.00 86 THR A O 1
ATOM 659 N N . ARG A 1 87 ? 3.543 3.816 1.443 1.00 93.88 87 ARG A N 1
ATOM 660 C CA . ARG A 1 87 ? 2.947 4.884 0.657 1.00 93.88 87 ARG A CA 1
ATOM 661 C C . ARG A 1 87 ? 3.869 5.280 -0.468 1.00 93.88 87 ARG A C 1
ATOM 663 O O . ARG A 1 87 ? 5.056 5.552 -0.269 1.00 93.88 87 ARG A O 1
ATOM 670 N N . ILE A 1 88 ? 3.314 5.330 -1.662 1.00 89.19 88 ILE A N 1
ATOM 671 C CA . ILE A 1 88 ? 4.072 5.706 -2.836 1.00 89.19 88 ILE A CA 1
ATOM 672 C C . ILE A 1 88 ? 3.219 6.580 -3.745 1.00 89.19 88 ILE A C 1
ATOM 674 O O . ILE A 1 88 ? 2.007 6.405 -3.880 1.00 89.19 88 ILE A O 1
ATOM 678 N N . ASP A 1 89 ? 3.867 7.560 -4.365 1.00 78.38 89 ASP A N 1
ATOM 679 C CA . ASP A 1 89 ? 3.271 8.247 -5.507 1.00 78.38 89 ASP A CA 1
ATOM 680 C C . ASP A 1 89 ? 3.183 7.282 -6.693 1.00 78.38 89 ASP A C 1
ATOM 682 O O . ASP A 1 89 ? 3.702 6.167 -6.631 1.00 78.38 89 ASP A O 1
ATOM 686 N N . LYS A 1 90 ? 2.553 7.706 -7.794 1.00 66.88 90 LYS A N 1
ATOM 687 C CA . LYS A 1 90 ? 2.611 6.968 -9.065 1.00 66.88 90 LYS A CA 1
ATOM 688 C C . LYS A 1 90 ? 4.056 6.518 -9.337 1.00 66.88 90 LYS A C 1
ATOM 690 O O . LYS A 1 90 ? 4.922 7.342 -9.622 1.00 66.88 90 LYS A O 1
ATOM 695 N N . VAL A 1 91 ? 4.299 5.209 -9.210 1.00 58.22 91 VAL A N 1
ATOM 696 C CA . VAL A 1 91 ? 5.625 4.585 -9.388 1.00 58.22 91 VAL A CA 1
ATOM 697 C C . VAL A 1 91 ? 6.081 4.725 -10.838 1.00 58.22 91 VAL A C 1
ATOM 699 O O . VAL A 1 91 ? 7.266 4.855 -11.128 1.00 58.22 91 VAL A O 1
ATOM 702 N N . THR A 1 92 ? 5.117 4.737 -11.754 1.00 50.78 92 THR A N 1
ATOM 703 C CA . THR A 1 92 ? 5.321 4.900 -13.185 1.00 50.78 92 THR A CA 1
ATOM 704 C C . THR A 1 92 ? 4.820 6.272 -13.628 1.00 50.78 92 THR A C 1
ATOM 706 O O . THR A 1 92 ? 3.797 6.771 -13.147 1.00 50.78 92 THR A O 1
ATOM 709 N N . LYS A 1 93 ? 5.522 6.895 -14.588 1.00 54.62 93 LYS A N 1
ATOM 710 C CA . LYS A 1 93 ? 4.926 7.986 -15.375 1.00 54.62 93 LYS A CA 1
ATOM 711 C C . LYS A 1 93 ? 3.590 7.497 -15.935 1.00 54.62 93 LYS A C 1
ATOM 713 O O . LYS A 1 93 ? 3.429 6.300 -16.174 1.00 54.62 93 LYS A O 1
ATOM 718 N N . SER A 1 94 ? 2.646 8.415 -16.161 1.00 53.09 94 SER A N 1
ATOM 719 C CA . SER A 1 94 ? 1.423 8.079 -16.894 1.00 53.09 94 SER A CA 1
ATOM 720 C C . SER A 1 94 ? 1.814 7.301 -18.144 1.00 53.09 94 SER A C 1
ATOM 722 O O . SER A 1 94 ? 2.562 7.819 -18.973 1.00 53.09 94 SER A O 1
ATOM 724 N N . LEU A 1 95 ? 1.363 6.047 -18.226 1.00 51.44 95 LEU A N 1
ATOM 725 C CA . LEU A 1 95 ? 1.569 5.222 -19.404 1.00 51.44 95 LEU A CA 1
ATOM 726 C C . LEU A 1 95 ? 0.970 5.997 -20.572 1.00 51.44 95 LEU A C 1
ATOM 728 O O . LEU A 1 95 ? -0.246 6.198 -20.629 1.00 51.44 95 LEU A O 1
ATOM 732 N N . GLN A 1 96 ? 1.819 6.482 -21.475 1.00 52.78 96 GLN A N 1
ATOM 733 C CA . GLN A 1 96 ? 1.329 6.934 -22.762 1.00 52.78 96 GLN A CA 1
ATOM 734 C C . GLN A 1 96 ? 0.833 5.680 -23.465 1.00 52.78 96 GLN A C 1
ATOM 736 O O . GLN A 1 96 ? 1.619 4.823 -23.865 1.00 52.78 96 GLN A O 1
ATOM 741 N N . ARG A 1 97 ? -0.493 5.539 -23.547 1.00 51.16 97 ARG A N 1
ATOM 742 C CA . ARG A 1 97 ? -1.104 4.577 -24.455 1.00 51.16 97 ARG A CA 1
ATOM 743 C C . ARG A 1 97 ? -0.723 5.016 -25.859 1.00 51.16 97 ARG A C 1
ATOM 745 O O . ARG A 1 97 ? -1.366 5.894 -26.428 1.00 51.16 97 ARG A O 1
ATOM 752 N N . ASN A 1 98 ? 0.338 4.423 -26.389 1.00 60.38 98 ASN A N 1
ATOM 753 C CA . ASN A 1 98 ? 0.579 4.481 -27.815 1.00 60.38 98 ASN A CA 1
ATOM 754 C C . ASN A 1 98 ? -0.586 3.758 -28.484 1.00 60.38 98 ASN A C 1
ATOM 756 O O . ASN A 1 98 ? -0.953 2.644 -28.103 1.00 60.38 98 ASN A O 1
ATOM 760 N N . LEU A 1 99 ? -1.220 4.438 -29.434 1.00 70.69 99 LEU A N 1
ATOM 761 C CA . LEU A 1 99 ? -2.190 3.795 -30.300 1.00 70.69 99 LEU A CA 1
ATOM 762 C C . LEU A 1 99 ? -1.428 2.735 -31.091 1.00 70.69 99 LEU A C 1
ATOM 764 O O . LEU A 1 99 ? -0.474 3.060 -31.792 1.00 70.69 99 LEU A O 1
ATOM 768 N N . ILE A 1 100 ? -1.838 1.478 -30.940 1.00 75.19 100 ILE A N 1
ATOM 769 C CA . ILE A 1 100 ? -1.281 0.367 -31.710 1.00 75.19 100 ILE A CA 1
ATOM 770 C C . ILE A 1 100 ? -1.490 0.699 -33.187 1.00 75.19 100 ILE A C 1
ATOM 772 O O . ILE A 1 100 ? -2.631 0.948 -33.608 1.00 75.19 100 ILE A O 1
ATOM 776 N N . CYS A 1 101 ? -0.399 0.760 -33.952 1.00 84.19 101 CYS A N 1
ATOM 777 C CA . CYS A 1 101 ? -0.486 1.078 -35.368 1.00 84.19 101 CYS A CA 1
ATOM 778 C C . CYS A 1 101 ? -1.202 -0.057 -36.120 1.00 84.19 101 CYS A C 1
ATOM 780 O O . CYS A 1 101 ? -1.383 -1.161 -35.604 1.00 84.19 101 CYS A O 1
ATOM 782 N N . LEU A 1 102 ? -1.678 0.215 -37.337 1.00 84.25 102 LEU A N 1
ATOM 783 C CA . LEU A 1 102 ? -2.444 -0.779 -38.098 1.00 84.25 102 LEU A CA 1
ATOM 784 C C . LEU A 1 102 ? -1.624 -2.050 -38.388 1.00 84.25 102 LEU A C 1
ATOM 786 O O . LEU A 1 102 ? -2.188 -3.137 -38.477 1.00 84.25 102 LEU A O 1
ATOM 790 N N . GLU A 1 103 ? -0.309 -1.893 -38.529 1.00 88.00 103 GLU A N 1
ATOM 791 C CA . GLU A 1 103 ? 0.641 -2.971 -38.794 1.00 88.00 103 GLU A CA 1
ATOM 792 C C . GLU A 1 103 ? 0.809 -3.874 -37.567 1.00 88.00 103 GLU A C 1
ATOM 794 O O . GLU A 1 103 ? 0.588 -5.078 -37.665 1.00 88.00 103 GLU A O 1
ATOM 799 N N . ASP A 1 104 ? 1.028 -3.285 -36.389 1.00 83.06 104 ASP A N 1
ATOM 800 C CA . ASP A 1 104 ? 1.088 -4.019 -35.121 1.00 83.06 104 ASP A CA 1
ATOM 801 C C . ASP A 1 104 ? -0.235 -4.742 -34.818 1.00 83.06 104 ASP A C 1
ATOM 803 O O . ASP A 1 104 ? -0.231 -5.874 -34.342 1.00 83.06 104 ASP A O 1
ATOM 807 N N . LYS A 1 105 ? -1.390 -4.131 -35.132 1.00 83.38 105 LYS A N 1
ATOM 808 C CA . LYS A 1 105 ? -2.698 -4.797 -34.977 1.00 83.38 105 LYS A CA 1
ATOM 809 C C . LYS A 1 105 ? -2.815 -6.043 -35.851 1.00 83.38 105 LYS A C 1
ATOM 811 O O . LYS A 1 105 ? -3.334 -7.049 -35.381 1.00 83.38 105 LYS A O 1
ATOM 816 N N . ARG A 1 106 ? -2.362 -5.971 -37.108 1.00 85.88 106 ARG A N 1
ATOM 817 C CA . ARG A 1 106 ? -2.358 -7.130 -38.015 1.00 85.88 106 ARG A CA 1
ATOM 818 C C . ARG A 1 106 ? -1.430 -8.214 -37.496 1.00 85.88 106 ARG A C 1
ATOM 820 O O . ARG A 1 106 ? -1.869 -9.345 -37.374 1.00 85.88 106 ARG A O 1
ATOM 827 N N . PHE A 1 107 ? -0.216 -7.847 -37.089 1.00 87.25 107 PHE A N 1
ATOM 828 C CA . PHE A 1 107 ? 0.738 -8.792 -36.516 1.00 87.25 107 PHE A CA 1
ATOM 829 C C . PHE A 1 107 ? 0.158 -9.545 -35.311 1.00 87.25 107 PHE A C 1
ATOM 831 O O . PHE A 1 107 ? 0.287 -10.763 -35.234 1.00 87.25 107 PHE A O 1
ATOM 838 N N . LEU A 1 108 ? -0.505 -8.844 -34.388 1.00 86.69 108 LEU A N 1
ATOM 839 C CA . LEU A 1 108 ? -1.130 -9.475 -33.223 1.00 86.69 108 LEU A CA 1
ATOM 840 C C . LEU A 1 108 ? -2.250 -10.448 -33.622 1.00 86.69 108 LEU A C 1
ATOM 842 O O . LEU A 1 108 ? -2.292 -11.556 -33.093 1.00 86.69 108 LEU A O 1
ATOM 846 N N . CYS A 1 109 ? -3.111 -10.067 -34.574 1.00 83.50 109 CYS A N 1
ATOM 847 C CA . CYS A 1 109 ? -4.168 -10.940 -35.094 1.00 83.50 109 CYS A CA 1
ATOM 848 C C . CYS A 1 109 ? -3.606 -12.173 -35.812 1.00 83.50 109 CYS A C 1
ATOM 850 O O . CYS A 1 109 ? -4.067 -13.281 -35.567 1.00 83.50 109 CYS A O 1
ATOM 852 N N . ASP A 1 110 ? -2.607 -11.987 -36.673 1.00 89.38 110 ASP A N 1
ATOM 853 C CA . ASP A 1 110 ? -2.019 -13.058 -37.485 1.00 89.38 110 ASP A CA 1
ATOM 854 C C . ASP A 1 110 ? -1.239 -14.080 -36.636 1.00 89.38 110 ASP A C 1
ATOM 856 O O . ASP A 1 110 ? -0.948 -15.179 -37.103 1.00 89.38 110 ASP A O 1
ATOM 860 N N . ASN A 1 111 ? -0.900 -13.721 -35.392 1.00 86.06 111 ASN A N 1
ATOM 861 C CA . ASN A 1 111 ? -0.170 -14.564 -34.444 1.00 86.06 111 ASN A CA 1
ATOM 862 C C . ASN A 1 111 ? -1.009 -14.960 -33.211 1.00 86.06 111 ASN A C 1
ATOM 864 O O . ASN A 1 111 ? -0.437 -15.414 -32.221 1.00 86.06 111 ASN A O 1
ATOM 868 N N . ASP A 1 112 ? -2.337 -14.781 -33.243 1.00 79.88 112 ASP A N 1
ATOM 869 C CA . ASP A 1 112 ? -3.269 -15.137 -32.154 1.00 79.88 112 ASP A CA 1
ATOM 870 C C . ASP A 1 112 ? -2.900 -14.552 -30.770 1.00 79.88 112 ASP A C 1
ATOM 872 O O . ASP A 1 112 ? -3.221 -15.106 -29.713 1.00 79.88 112 ASP A O 1
ATOM 876 N N . LEU A 1 113 ? -2.236 -13.393 -30.750 1.00 69.38 113 LEU A N 1
ATOM 877 C CA . LEU A 1 113 ? -1.867 -12.700 -29.519 1.00 69.38 113 LEU A CA 1
ATOM 878 C C . LEU A 1 113 ? -3.028 -11.803 -29.076 1.00 69.38 113 LEU A C 1
ATOM 880 O O . LEU A 1 113 ? -3.243 -10.719 -29.619 1.00 69.38 113 LEU A O 1
ATOM 884 N N . GLN A 1 114 ? -3.788 -12.262 -28.080 1.00 65.06 114 GLN A N 1
ATOM 885 C CA . GLN A 1 114 ? -4.897 -11.496 -27.505 1.00 65.06 114 GLN A CA 1
ATOM 886 C C . GLN A 1 114 ? -4.397 -10.436 -26.509 1.00 65.06 114 GLN A C 1
ATOM 888 O O . GLN A 1 114 ? -3.509 -10.703 -25.697 1.00 65.06 114 GLN A O 1
ATOM 893 N N . LEU A 1 115 ? -4.986 -9.237 -26.591 1.00 56.56 115 LEU A N 1
ATOM 894 C CA . LEU A 1 115 ? -4.758 -8.090 -25.700 1.00 56.56 115 LEU A CA 1
ATOM 895 C C . LEU A 1 115 ? -5.721 -8.082 -24.512 1.00 56.56 115 LEU A C 1
ATOM 897 O O . LEU A 1 115 ? -6.933 -8.285 -24.749 1.00 56.56 115 LEU A O 1
#

Organism: NCBI:txid53326

pLDDT: mean 84.69, std 11.37, range [50.78, 96.81]

Solvent-accessible surface area (backbone atoms only — not comparable to full-atom values): 7142 Å² total; per-residue (Å²): 109,79,46,80,47,78,45,47,30,58,18,76,80,79,73,41,76,41,83,42,79,46,73,52,50,78,82,50,98,66,56,72,39,46,49,68,58,36,56,77,37,59,56,62,69,81,49,71,45,80,42,77,43,81,46,92,96,46,96,66,62,48,76,45,82,27,42,25,31,72,45,45,35,52,50,100,86,67,52,77,45,81,41,76,27,36,38,34,68,81,86,58,74,82,78,77,79,71,77,78,48,76,64,58,52,48,54,30,61,78,65,74,55,83,132

Nearest PDB structures (foldseek):
  7bgu-assembly2_D  TM=6.207E-01  e=7.810E-02  Mason-Pfizer monkey virus
  7bgu-assembly1_A  TM=5.888E-01  e=8.252E-02  Mason-Pfizer monkey virus
  8efm-assembly1_B  TM=4.431E-01  e=1.708E+00  Stylophora pistillata
  8gjz-assembly1_A  TM=3.615E-01  e=1.907E+00  Stylophora pistillata
  8efm-assembly1_A  TM=5.412E-01  e=6.408E+00  Stylophora pistillata

Sequence (115 aa):
MILARQAQVLNPESATLQPVYGMLDTGADRSFISNELANRLQLQDVDSKRLTISTFGSNMPIVKTCGITVLQMWDANGAPHTFMVTRIDKVTKSLQRNLICLEDKRFLCDNDLQL

InterPro domains:
  IPR001969 Aspartic peptidase, active site [PS00141] (22-33)
  IPR008737 Putative aspartic peptidase, DUF1758 [PF05585] (22-96)
  IPR021109 Aspartic peptidase domain superfamily [G3DSA:2.40.70.10] (16-102)
  IPR021109 Aspartic peptidase domain superfamily [SSF50630] (18-70)

Radius of gyration: 18.27 Å; Cα contacts (8 Å, |Δi|>4): 174; chains: 1; bounding box: 36×25×50 Å

Mean predicted aligned error: 9.36 Å

Foldseek 3Di:
DKDKDWWWWALPVVRDTDIDIDIDDPPDPFAADEPVVCVVSVWDFPDKDWDFADAPPDPHTDIDIWGWTWIWTADPVRDIDIGTHTYDHPSDDPPPPDDQDPVNVVVCVVVVNDD